Protein AF-A0A0A2HTM5-F1 (afdb_monomer_lite)

Sequence (70 aa):
MVYSCRNCGASGEDSSKLCNPTNEVLNHKFCGASLEKICDSKLVDMTFVCTTCGSFSADSNTLCSPSRVD

Radius of gyration: 11.45 Å; chains: 1; bounding box: 30×24×25 Å

Foldseek 3Di:
DWWAAQAARDIDPDQVVHLHTDPDDLPWARQHHALVSDDPVCSVLFQWAAPVRGHTYNDQRNHPHIDGDD

pLDDT: mean 76.31, std 7.66, range [55.84, 88.88]

Secondary structure (DSSP, 8-state):
--EEETTT--EES-GGGSSSEE-S---S------GGGS-HHHHTT--EEETTT--EESSGGGSSSEEE--

Structure (mmCIF, N/CA/C/O backbone):
data_AF-A0A0A2HTM5-F1
#
_entry.id   AF-A0A0A2HTM5-F1
#
loop_
_atom_site.group_PDB
_atom_site.id
_atom_site.type_symbol
_atom_site.label_atom_id
_atom_site.label_alt_id
_atom_site.label_comp_id
_atom_site.label_asym_id
_atom_site.label_entity_id
_atom_site.label_seq_id
_atom_site.pdbx_PDB_ins_code
_atom_site.Cartn_x
_atom_site.Cartn_y
_atom_site.Cartn_z
_atom_site.occupancy
_atom_site.B_iso_or_equiv
_atom_site.auth_seq_id
_atom_site.auth_comp_id
_atom_site.auth_asym_id
_atom_site.auth_atom_id
_atom_site.pdbx_PDB_model_num
ATOM 1 N N . MET A 1 1 ? 18.247 8.171 -5.963 1.00 63.47 1 MET A N 1
ATOM 2 C CA . MET A 1 1 ? 17.341 8.891 -5.037 1.00 63.47 1 MET A CA 1
ATOM 3 C C . MET A 1 1 ? 16.101 8.025 -4.929 1.00 63.47 1 MET A C 1
ATOM 5 O O . MET A 1 1 ? 15.620 7.615 -5.973 1.00 63.47 1 MET A O 1
ATOM 9 N N . VAL A 1 2 ? 15.656 7.642 -3.731 1.00 78.31 2 VAL A N 1
ATOM 10 C CA . VAL A 1 2 ? 14.508 6.728 -3.602 1.00 78.31 2 V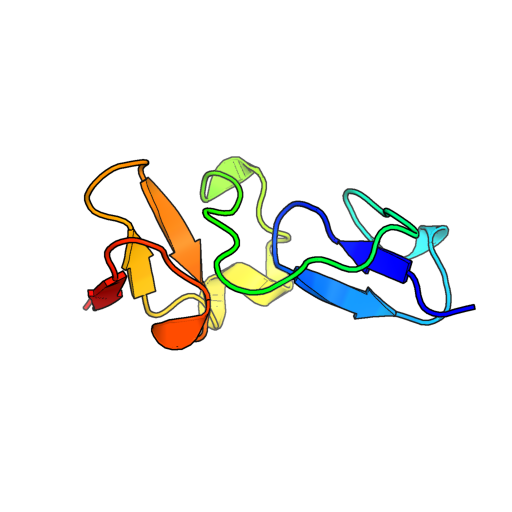AL A CA 1
ATOM 11 C C . VAL A 1 2 ? 13.232 7.561 -3.586 1.00 78.31 2 VAL A C 1
ATOM 13 O O . VAL A 1 2 ? 13.043 8.388 -2.698 1.00 78.31 2 VAL A O 1
ATOM 16 N N . TYR A 1 3 ? 12.387 7.365 -4.588 1.00 82.00 3 TYR A N 1
ATOM 17 C CA . TYR A 1 3 ? 11.051 7.937 -4.665 1.00 82.00 3 TYR A CA 1
ATOM 18 C C . TYR A 1 3 ? 10.048 6.951 -4.080 1.00 82.00 3 TYR A C 1
ATOM 20 O O . TYR A 1 3 ? 10.217 5.742 -4.201 1.00 82.00 3 TYR A O 1
ATOM 28 N N . SER A 1 4 ? 8.991 7.462 -3.466 1.00 79.94 4 SER A N 1
ATOM 29 C CA . SER A 1 4 ? 7.886 6.661 -2.946 1.00 79.94 4 SER A CA 1
ATOM 30 C C . SER A 1 4 ? 6.596 7.038 -3.660 1.00 79.94 4 SER A C 1
ATOM 32 O O . SER A 1 4 ? 6.354 8.208 -3.942 1.00 79.94 4 SER A O 1
ATOM 34 N N . CYS A 1 5 ? 5.744 6.067 -3.966 1.00 77.50 5 CYS A N 1
ATOM 35 C CA . CYS A 1 5 ? 4.432 6.334 -4.526 1.00 77.50 5 CYS A CA 1
ATOM 36 C C . CYS A 1 5 ? 3.501 6.818 -3.414 1.00 77.50 5 CYS A C 1
ATOM 38 O O . CYS A 1 5 ? 3.170 6.066 -2.500 1.00 77.50 5 CYS A O 1
ATOM 40 N N . ARG A 1 6 ? 3.003 8.045 -3.533 1.00 75.12 6 ARG A N 1
ATOM 41 C CA . ARG A 1 6 ? 2.028 8.650 -2.620 1.00 75.12 6 ARG A CA 1
ATOM 42 C C . ARG A 1 6 ? 0.648 8.001 -2.672 1.00 75.12 6 ARG A C 1
ATOM 44 O O . ARG A 1 6 ? -0.239 8.464 -1.983 1.00 75.12 6 ARG A O 1
ATOM 51 N N . ASN A 1 7 ? 0.426 6.974 -3.486 1.00 73.81 7 ASN A N 1
ATOM 52 C CA . ASN A 1 7 ? -0.861 6.280 -3.520 1.00 73.81 7 ASN A CA 1
ATOM 53 C C . ASN A 1 7 ? -0.810 4.928 -2.805 1.00 73.81 7 ASN A C 1
ATOM 55 O O . ASN A 1 7 ? -1.728 4.605 -2.058 1.00 73.81 7 ASN A O 1
ATOM 59 N N . CYS A 1 8 ? 0.264 4.165 -3.018 1.00 70.69 8 CYS A N 1
ATOM 60 C CA . CYS A 1 8 ? 0.404 2.787 -2.538 1.00 70.69 8 CYS A CA 1
ATOM 61 C C . CYS A 1 8 ? 1.655 2.547 -1.677 1.00 70.69 8 CYS A C 1
ATOM 63 O O . CYS A 1 8 ? 1.910 1.417 -1.278 1.00 70.69 8 CYS A O 1
ATOM 65 N N . GLY A 1 9 ? 2.467 3.578 -1.427 1.00 72.44 9 GLY A N 1
ATOM 66 C CA . GLY A 1 9 ? 3.695 3.480 -0.633 1.00 72.44 9 GLY A CA 1
ATOM 67 C C . GLY A 1 9 ? 4.854 2.749 -1.318 1.00 72.44 9 GLY A C 1
ATOM 68 O O . GLY A 1 9 ? 5.889 2.557 -0.691 1.00 72.44 9 GLY A O 1
ATOM 69 N N . ALA A 1 10 ? 4.714 2.339 -2.585 1.00 73.81 10 ALA A N 1
ATOM 70 C CA . ALA A 1 10 ? 5.767 1.628 -3.309 1.00 73.81 10 ALA A CA 1
ATOM 71 C C . ALA A 1 10 ? 7.010 2.508 -3.502 1.00 73.81 10 ALA A C 1
ATOM 73 O O . ALA A 1 10 ? 6.909 3.595 -4.069 1.00 73.81 10 ALA A O 1
ATOM 74 N N . SER A 1 11 ? 8.172 2.018 -3.080 1.00 76.19 11 SER A N 1
ATOM 75 C CA . SER A 1 11 ? 9.452 2.705 -3.266 1.00 76.19 11 SER A CA 1
ATOM 76 C C . SER A 1 11 ? 10.125 2.275 -4.569 1.00 76.19 11 SER A C 1
ATOM 78 O O . SER A 1 11 ? 10.119 1.096 -4.918 1.00 76.19 11 SER A O 1
ATOM 80 N N . GLY A 1 12 ? 10.733 3.218 -5.280 1.00 78.69 12 GLY A N 1
ATOM 81 C CA . GLY A 1 12 ? 11.466 2.975 -6.518 1.00 78.69 12 GLY A CA 1
ATOM 82 C C . GLY A 1 12 ? 12.574 4.000 -6.735 1.00 78.69 12 GLY A C 1
ATOM 83 O O . GLY A 1 12 ? 12.551 5.095 -6.182 1.00 78.69 12 GLY A O 1
ATOM 84 N N . GLU A 1 13 ? 13.569 3.644 -7.541 1.00 81.62 13 GLU A N 1
ATOM 85 C CA . GLU A 1 13 ? 14.691 4.537 -7.866 1.00 81.62 13 GLU A CA 1
ATOM 86 C C . GLU A 1 13 ? 14.335 5.545 -8.971 1.00 81.62 13 GLU A C 1
ATOM 88 O O . GLU A 1 13 ? 14.907 6.632 -9.028 1.00 81.62 13 GLU A O 1
ATOM 93 N N . ASP A 1 14 ? 13.342 5.209 -9.801 1.00 81.38 14 ASP A N 1
ATOM 94 C CA . ASP A 1 14 ? 12.835 6.037 -10.893 1.00 81.38 14 ASP A CA 1
ATOM 95 C C . ASP A 1 14 ? 11.445 6.588 -10.556 1.00 81.38 14 ASP A C 1
ATOM 97 O O . ASP A 1 14 ? 10.470 5.836 -10.467 1.00 81.38 14 ASP A O 1
ATOM 101 N N . SER A 1 15 ? 11.315 7.913 -10.455 1.00 80.19 15 SER A N 1
ATOM 102 C CA . SER A 1 15 ? 10.015 8.572 -10.264 1.00 80.19 15 SER A CA 1
ATOM 103 C C . SER A 1 15 ? 9.048 8.307 -11.422 1.00 80.19 15 SER A C 1
ATOM 105 O O . SER A 1 15 ? 7.859 8.109 -11.190 1.00 80.19 15 SER A O 1
ATOM 107 N N . SER A 1 16 ? 9.554 8.220 -12.656 1.00 80.62 16 SER A N 1
ATOM 108 C CA . SER A 1 16 ? 8.763 7.971 -13.871 1.00 80.62 16 SER A CA 1
ATOM 109 C C . SER A 1 16 ? 8.083 6.598 -13.907 1.00 80.62 16 SER A C 1
ATOM 111 O O . SER A 1 16 ? 7.191 6.383 -14.721 1.00 80.62 16 SER A O 1
ATOM 113 N N . LYS A 1 17 ? 8.505 5.658 -13.051 1.00 78.81 17 LYS A N 1
ATOM 114 C CA . LYS A 1 17 ? 7.886 4.328 -12.921 1.00 78.81 17 LYS A CA 1
ATOM 115 C C . LYS A 1 17 ? 6.793 4.280 -11.852 1.00 78.81 17 LYS A C 1
ATOM 117 O O . LYS A 1 17 ? 6.176 3.236 -11.662 1.00 78.81 17 LYS A O 1
ATOM 122 N N . LEU A 1 18 ? 6.564 5.381 -11.140 1.00 77.06 18 LEU A N 1
ATOM 123 C CA . LEU A 1 18 ? 5.570 5.471 -10.078 1.00 77.06 18 LEU A CA 1
ATOM 124 C C . LEU A 1 18 ? 4.364 6.277 -10.565 1.00 77.06 18 LEU A C 1
ATOM 126 O O . LEU A 1 18 ? 4.508 7.318 -11.196 1.00 77.06 18 LEU A O 1
ATOM 130 N N . CYS A 1 19 ? 3.165 5.813 -10.215 1.00 80.00 19 CYS A N 1
ATOM 131 C CA . CYS A 1 19 ? 1.908 6.467 -10.585 1.00 80.00 19 CYS A CA 1
ATOM 132 C C . CYS A 1 19 ? 1.781 7.878 -9.964 1.00 80.00 19 CYS A C 1
ATOM 134 O O . CYS A 1 19 ? 1.187 8.776 -10.553 1.00 80.00 19 CYS A O 1
ATOM 136 N N . ASN A 1 20 ? 2.334 8.075 -8.759 1.00 76.56 20 ASN A N 1
ATOM 137 C CA . ASN A 1 20 ? 2.341 9.355 -8.046 1.00 76.56 20 ASN A CA 1
ATOM 138 C C . ASN A 1 20 ? 3.625 9.483 -7.198 1.00 76.56 20 ASN A C 1
ATOM 140 O O . ASN A 1 20 ? 3.595 9.184 -6.003 1.00 76.56 20 ASN A O 1
ATOM 144 N N . PRO A 1 21 ? 4.780 9.811 -7.804 1.00 81.69 21 PRO A N 1
ATOM 145 C CA . PRO A 1 21 ? 6.060 9.841 -7.106 1.00 81.69 21 PRO A CA 1
ATOM 146 C C . PRO A 1 21 ? 6.156 11.034 -6.15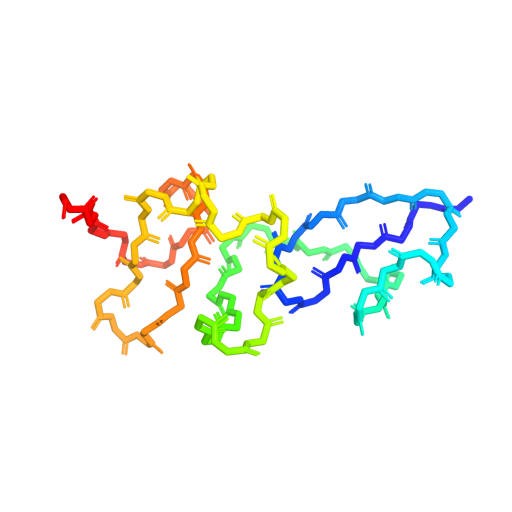2 1.00 81.69 21 PRO A C 1
ATOM 148 O O . PRO A 1 21 ? 5.898 12.174 -6.527 1.00 81.69 21 PRO A O 1
ATOM 151 N N . THR A 1 22 ? 6.629 10.780 -4.938 1.00 81.25 22 THR A N 1
ATOM 152 C CA . THR A 1 22 ? 7.128 11.795 -4.012 1.00 81.25 22 THR A CA 1
ATOM 153 C C . THR A 1 22 ? 8.550 11.445 -3.590 1.00 81.25 22 THR A C 1
ATOM 155 O O . THR A 1 22 ? 8.925 10.276 -3.518 1.00 81.25 22 THR A O 1
ATOM 158 N N . ASN A 1 23 ? 9.362 12.460 -3.325 1.00 81.81 23 ASN A N 1
ATOM 159 C CA . ASN A 1 23 ? 10.663 12.310 -2.673 1.00 81.81 23 ASN A CA 1
ATOM 160 C C . ASN A 1 23 ? 10.566 12.499 -1.148 1.00 81.81 23 ASN A C 1
ATOM 162 O O . ASN A 1 23 ? 11.587 12.494 -0.464 1.00 81.81 23 ASN A O 1
ATOM 166 N N . GLU A 1 24 ? 9.356 12.689 -0.618 1.00 73.25 24 GLU A N 1
ATOM 167 C CA . GLU A 1 24 ? 9.124 12.799 0.814 1.00 73.25 24 GLU A CA 1
ATOM 168 C C . GLU A 1 24 ? 9.200 11.433 1.489 1.00 73.25 24 GLU A C 1
ATOM 170 O O . GLU A 1 24 ? 8.683 10.428 0.993 1.00 73.25 24 GLU A O 1
ATOM 175 N N . VAL A 1 25 ? 9.811 11.418 2.672 1.00 67.94 25 VAL A N 1
ATOM 176 C CA . VAL A 1 25 ? 9.796 10.253 3.551 1.00 67.94 25 VAL A CA 1
ATOM 177 C C . VAL A 1 25 ? 8.371 10.094 4.073 1.00 67.94 25 VAL A C 1
ATOM 179 O O . VAL A 1 25 ? 7.914 10.892 4.894 1.00 67.94 25 VAL A O 1
ATOM 182 N N . LEU A 1 26 ? 7.663 9.071 3.590 1.00 65.88 26 LEU A N 1
ATOM 183 C CA . LEU A 1 26 ? 6.356 8.678 4.113 1.00 65.88 26 LEU A CA 1
ATOM 184 C C . LEU A 1 26 ? 6.553 8.126 5.531 1.00 65.88 26 LEU A C 1
ATOM 186 O O . LEU A 1 26 ? 6.746 6.931 5.739 1.00 65.88 26 LEU A O 1
ATOM 190 N N . ASN A 1 27 ? 6.578 9.024 6.513 1.00 56.25 27 ASN A N 1
ATOM 191 C CA . ASN A 1 27 ? 6.712 8.667 7.916 1.00 56.25 27 ASN A CA 1
ATOM 192 C C . ASN A 1 27 ? 5.435 7.950 8.373 1.00 56.25 27 ASN A C 1
ATOM 194 O O . ASN A 1 27 ? 4.344 8.495 8.240 1.00 56.25 27 ASN A O 1
ATOM 198 N N . HIS A 1 28 ? 5.612 6.720 8.862 1.00 55.84 28 HIS A N 1
ATOM 199 C CA . HIS A 1 28 ? 4.722 5.914 9.702 1.00 55.84 28 HIS A CA 1
ATOM 200 C C . HIS A 1 28 ? 3.238 6.330 9.747 1.00 55.84 28 HIS A C 1
ATOM 202 O O . HIS A 1 28 ? 2.875 7.334 10.353 1.00 55.84 28 HIS A O 1
ATOM 208 N N . LYS A 1 29 ? 2.378 5.441 9.234 1.00 56.72 29 LYS A N 1
ATOM 209 C CA . LYS A 1 29 ? 0.910 5.564 9.119 1.00 56.72 29 LYS A CA 1
ATOM 210 C C . LYS A 1 29 ? 0.470 6.417 7.933 1.00 56.72 29 LYS A C 1
ATOM 212 O O . LYS A 1 29 ? -0.019 7.536 8.056 1.00 56.72 29 LYS A O 1
ATOM 217 N N . PHE A 1 30 ? 0.621 5.821 6.759 1.00 61.41 30 PHE A N 1
ATOM 218 C CA . PHE A 1 30 ? 0.074 6.328 5.521 1.00 61.41 30 PHE A CA 1
ATOM 219 C C . PHE A 1 30 ? -1.364 5.826 5.352 1.00 61.41 30 PHE A C 1
ATOM 221 O O . PHE A 1 30 ? -1.613 4.706 4.909 1.00 61.41 30 PHE A O 1
ATOM 228 N N . CYS A 1 31 ? -2.332 6.671 5.700 1.00 57.84 31 CYS A N 1
ATOM 229 C CA . CYS A 1 31 ? -3.710 6.490 5.267 1.00 57.84 31 CYS A CA 1
ATOM 230 C C . CYS A 1 31 ? -3.749 6.756 3.747 1.00 57.84 31 CYS A C 1
ATOM 232 O O . CYS A 1 31 ? -3.953 7.883 3.305 1.00 57.84 31 CYS A O 1
ATOM 234 N N . GLY A 1 32 ? -3.401 5.725 2.967 1.00 62.84 32 GLY A N 1
ATOM 235 C CA . GLY A 1 32 ? -3.154 5.813 1.532 1.00 62.84 32 GLY A CA 1
ATOM 236 C C . GLY A 1 32 ? -4.330 6.184 0.644 1.00 62.84 32 GLY A C 1
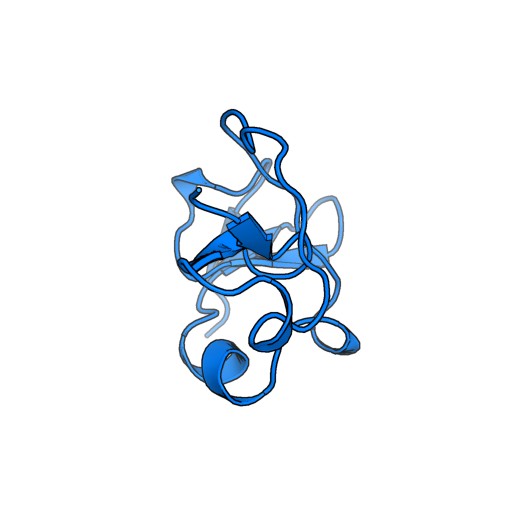ATOM 237 O O . GLY A 1 32 ? -5.378 6.634 1.098 1.00 62.84 32 GLY A O 1
ATOM 238 N N . ALA A 1 33 ? -4.143 6.075 -0.664 1.00 65.06 33 ALA A N 1
ATOM 239 C CA . ALA A 1 33 ? -5.179 6.485 -1.597 1.00 65.06 33 ALA A CA 1
ATOM 240 C C . ALA A 1 33 ? -6.306 5.434 -1.689 1.00 65.06 33 ALA A C 1
ATOM 242 O O . ALA A 1 33 ? -6.135 4.279 -1.295 1.00 65.06 33 ALA A O 1
ATOM 243 N N . SER A 1 34 ? -7.473 5.84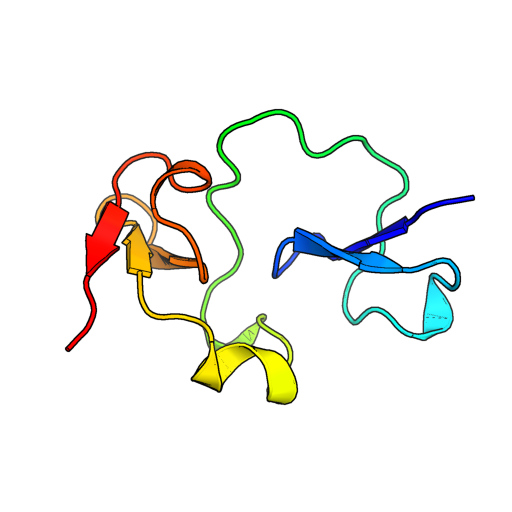2 -2.194 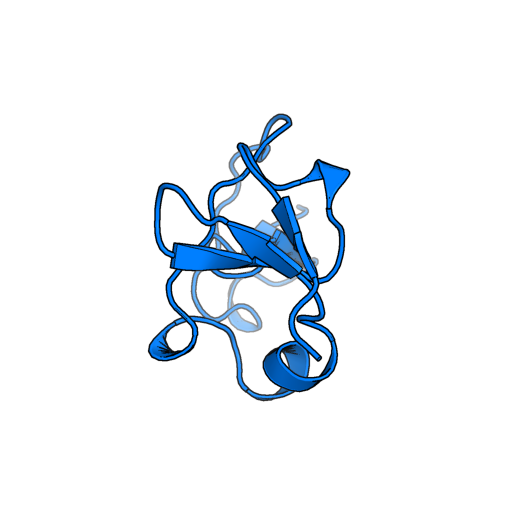1.00 68.81 34 SER A N 1
ATOM 244 C CA . SER A 1 34 ? -8.587 4.945 -2.537 1.00 68.81 34 SER A CA 1
ATOM 245 C C . SER A 1 34 ? -8.127 3.849 -3.513 1.00 68.81 34 SER A C 1
ATOM 247 O O . SER A 1 34 ? -7.177 4.087 -4.261 1.00 68.81 34 SER A O 1
ATOM 249 N N . LEU A 1 35 ? -8.822 2.701 -3.580 1.00 70.06 35 LEU A N 1
ATOM 250 C CA . LEU A 1 35 ? -8.519 1.610 -4.535 1.00 70.06 35 LEU A CA 1
ATOM 251 C C . LEU A 1 35 ? -8.262 2.125 -5.960 1.00 70.06 35 LEU A C 1
ATOM 253 O O . LEU A 1 35 ? -7.265 1.766 -6.567 1.00 70.06 35 LEU A O 1
ATOM 257 N N . GLU A 1 36 ? -9.085 3.052 -6.451 1.00 72.88 36 GLU A N 1
ATOM 258 C CA . GLU A 1 36 ? -8.975 3.631 -7.803 1.00 72.88 36 GLU A CA 1
ATOM 259 C C . GLU A 1 36 ? -7.652 4.365 -8.083 1.00 72.88 36 GLU A C 1
ATOM 261 O O . GLU A 1 36 ? -7.309 4.642 -9.228 1.00 72.88 36 GLU A O 1
ATOM 266 N N . LYS A 1 37 ? -6.918 4.739 -7.034 1.00 74.94 37 LYS A N 1
ATOM 267 C CA . LYS A 1 37 ? -5.642 5.453 -7.131 1.00 74.94 37 LYS A CA 1
ATOM 268 C C . LYS A 1 37 ? -4.443 4.543 -6.890 1.00 74.94 37 LYS A C 1
ATOM 270 O O . LYS A 1 37 ? -3.307 4.968 -7.123 1.00 74.94 37 LYS A O 1
ATOM 275 N N . ILE A 1 38 ? -4.663 3.327 -6.401 1.00 77.19 38 ILE A N 1
ATOM 276 C CA . ILE A 1 38 ? -3.609 2.331 -6.228 1.00 77.19 38 ILE A CA 1
ATOM 277 C C . ILE A 1 38 ? -3.283 1.752 -7.603 1.00 77.19 38 ILE A C 1
ATOM 279 O O . ILE A 1 38 ? -4.175 1.461 -8.389 1.00 77.19 38 ILE A O 1
ATOM 283 N N . CYS A 1 39 ? -1.991 1.615 -7.909 1.00 76.75 39 CYS A N 1
ATOM 284 C CA . CYS A 1 39 ? -1.565 1.033 -9.179 1.00 76.75 39 CYS A CA 1
ATOM 285 C C . CYS A 1 39 ? -2.120 -0.404 -9.287 1.00 76.75 39 CYS A C 1
ATOM 287 O O . CYS A 1 39 ? -1.961 -1.175 -8.341 1.00 76.75 39 CYS A O 1
ATOM 289 N N . ASP A 1 40 ? -2.721 -0.781 -10.420 1.00 76.56 40 ASP A N 1
ATOM 290 C CA . ASP A 1 40 ? -3.436 -2.061 -10.581 1.00 76.56 40 ASP A CA 1
ATOM 291 C C . ASP A 1 40 ? -2.629 -3.290 -10.153 1.00 76.56 40 ASP A C 1
ATOM 293 O O . ASP A 1 40 ? -3.123 -4.173 -9.456 1.00 76.56 40 ASP A O 1
ATOM 297 N N . SER A 1 41 ? -1.341 -3.312 -10.497 1.00 78.75 41 SER A N 1
ATOM 298 C CA . SER A 1 41 ? -0.418 -4.394 -10.137 1.00 78.75 41 SER A CA 1
ATOM 299 C C . SER A 1 41 ? -0.222 -4.574 -8.631 1.00 78.75 41 SER A C 1
ATOM 301 O O . SER A 1 41 ? 0.265 -5.613 -8.198 1.00 78.75 41 SER A O 1
ATOM 303 N N . LYS A 1 42 ? -0.573 -3.563 -7.836 1.00 75.31 42 LYS A N 1
ATOM 304 C CA . LYS A 1 42 ? -0.478 -3.560 -6.378 1.00 75.31 42 LYS A CA 1
ATOM 305 C C . LYS A 1 42 ? -1.820 -3.818 -5.706 1.00 75.31 42 LYS A C 1
ATOM 307 O O . LYS A 1 42 ? -1.804 -4.152 -4.530 1.00 75.31 42 LYS A O 1
ATOM 312 N N . LEU A 1 43 ? -2.946 -3.716 -6.419 1.00 77.81 43 LEU A N 1
ATOM 313 C CA . LEU A 1 43 ? -4.282 -3.968 -5.862 1.00 77.81 43 LEU A CA 1
ATOM 314 C C . LEU A 1 43 ? -4.412 -5.378 -5.285 1.00 77.81 43 LEU A C 1
ATOM 316 O O . LEU A 1 43 ? -4.987 -5.543 -4.216 1.00 77.81 43 LEU A O 1
ATOM 320 N N . VAL A 1 44 ? -3.817 -6.372 -5.948 1.00 80.81 44 VAL A N 1
ATOM 321 C CA . VAL A 1 44 ? -3.823 -7.772 -5.492 1.00 80.81 44 VAL A CA 1
ATOM 322 C C . VAL A 1 44 ? -3.109 -7.975 -4.151 1.00 80.81 44 VAL A C 1
ATOM 324 O O . VAL A 1 44 ? -3.455 -8.880 -3.400 1.00 80.81 44 VAL A O 1
ATOM 327 N N . ASP A 1 45 ? -2.140 -7.114 -3.828 1.00 81.19 45 ASP A N 1
ATOM 328 C CA . ASP A 1 45 ? -1.399 -7.172 -2.568 1.00 81.19 45 ASP A CA 1
ATOM 329 C C . ASP A 1 45 ? -2.160 -6.466 -1.421 1.00 81.19 45 ASP A C 1
ATOM 331 O O . ASP A 1 45 ? -1.800 -6.625 -0.254 1.00 81.19 45 ASP A O 1
ATOM 335 N N . MET A 1 46 ? -3.199 -5.671 -1.721 1.00 82.00 46 MET A N 1
ATOM 336 C CA . MET A 1 46 ? -3.915 -4.833 -0.749 1.00 82.00 46 MET A CA 1
ATOM 337 C C . MET A 1 46 ? -4.925 -5.632 0.082 1.00 82.00 46 MET A C 1
ATOM 339 O O . MET A 1 46 ? -6.127 -5.617 -0.173 1.00 82.00 46 MET A O 1
ATOM 343 N N . THR A 1 47 ? -4.434 -6.307 1.116 1.00 86.44 47 THR A N 1
ATOM 344 C CA . THR A 1 47 ? -5.248 -7.154 2.007 1.00 86.44 47 THR A CA 1
ATOM 345 C C . THR A 1 47 ? -5.830 -6.421 3.219 1.00 86.44 47 THR A C 1
ATOM 347 O O . THR A 1 47 ? -6.584 -7.010 3.997 1.00 86.44 47 THR A O 1
ATOM 350 N N . PHE A 1 48 ? -5.524 -5.131 3.391 1.00 85.75 48 PHE A N 1
ATOM 351 C CA . PHE A 1 48 ? -6.044 -4.308 4.480 1.00 85.75 48 PHE A CA 1
ATOM 352 C C . PHE A 1 48 ? -6.659 -3.003 3.972 1.00 85.75 48 PHE A C 1
ATOM 354 O O . PHE A 1 48 ? -6.137 -2.362 3.063 1.00 85.75 48 PHE A O 1
ATOM 361 N N . VAL A 1 49 ? -7.739 -2.572 4.619 1.00 85.00 49 VAL A N 1
ATOM 362 C CA . VAL A 1 49 ? -8.432 -1.300 4.402 1.00 85.00 49 VAL A CA 1
ATOM 363 C C . VAL A 1 49 ? -8.523 -0.516 5.709 1.00 85.00 49 VAL A C 1
ATOM 365 O O . VAL A 1 49 ? -8.746 -1.079 6.776 1.00 85.00 49 VAL A O 1
ATOM 368 N N . CYS A 1 50 ? -8.351 0.800 5.654 1.00 84.50 50 CYS A N 1
ATOM 369 C CA . CYS A 1 50 ? -8.553 1.679 6.789 1.00 84.50 50 CYS A CA 1
ATOM 370 C C . CYS A 1 50 ? -10.042 1.981 6.918 1.00 84.50 50 CYS A C 1
ATOM 372 O O . CYS A 1 50 ? -10.616 2.629 6.044 1.00 84.50 50 CYS A O 1
ATOM 374 N N . THR A 1 51 ? -10.668 1.566 8.012 1.00 83.50 51 THR A N 1
ATOM 375 C CA . THR A 1 51 ? -12.115 1.756 8.216 1.00 83.50 51 THR A CA 1
ATOM 376 C C . THR A 1 51 ? -12.508 3.219 8.426 1.00 83.50 51 THR A C 1
ATOM 378 O O . THR A 1 51 ? -13.659 3.581 8.208 1.00 83.50 51 THR A O 1
ATOM 381 N N . THR A 1 52 ? -11.553 4.074 8.801 1.00 80.81 52 THR A N 1
ATOM 382 C CA . THR A 1 52 ? -11.787 5.501 9.067 1.00 80.81 52 THR A CA 1
ATOM 383 C C . THR A 1 52 ? -11.753 6.360 7.801 1.00 80.81 52 THR A C 1
ATOM 385 O O . THR A 1 52 ? -12.519 7.311 7.685 1.00 80.81 52 THR A O 1
ATOM 388 N N . CYS A 1 53 ? -10.859 6.062 6.855 1.00 77.00 53 CYS A N 1
ATOM 389 C CA . CYS A 1 53 ? -10.636 6.900 5.667 1.00 77.00 53 CYS A CA 1
ATOM 390 C C . CYS A 1 53 ? -10.758 6.155 4.329 1.00 77.00 53 CYS A C 1
ATOM 392 O O . CYS A 1 53 ? -10.673 6.789 3.282 1.00 77.00 53 CYS A O 1
ATOM 394 N N . GLY A 1 54 ? -10.955 4.832 4.340 1.00 75.62 54 GLY A N 1
ATOM 395 C CA . GLY A 1 54 ? -11.152 4.015 3.136 1.00 75.62 54 GLY A CA 1
ATOM 396 C C . GLY A 1 54 ? -9.875 3.683 2.357 1.00 75.62 54 GLY A C 1
ATOM 397 O O . GLY A 1 54 ? -9.951 3.189 1.236 1.00 75.62 54 GLY A O 1
ATOM 398 N N . SER A 1 55 ? -8.702 3.968 2.920 1.00 80.56 55 SER A N 1
ATOM 399 C CA . SER A 1 55 ? -7.402 3.717 2.289 1.00 80.56 55 SER A CA 1
ATOM 400 C C . SER A 1 55 ? -7.009 2.250 2.329 1.00 80.56 55 SER A C 1
ATOM 402 O O . SER A 1 55 ? -7.185 1.616 3.362 1.00 80.56 55 SER A O 1
ATOM 404 N N . PHE A 1 56 ? -6.379 1.734 1.279 1.00 80.88 56 PHE A N 1
ATOM 405 C CA . PHE A 1 56 ? -5.938 0.340 1.234 1.00 80.88 56 PHE A CA 1
ATOM 406 C C . PHE A 1 56 ?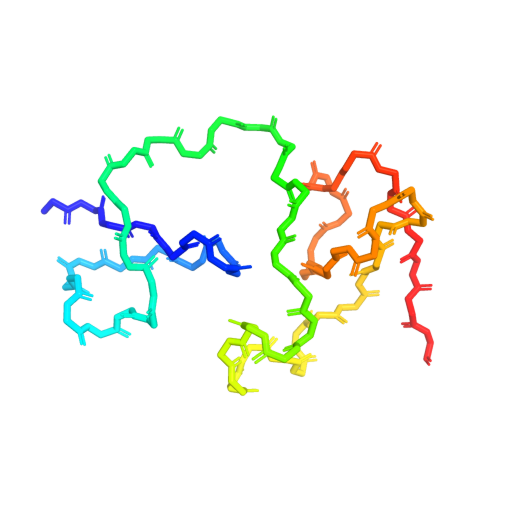 -4.420 0.212 1.410 1.00 80.88 56 PHE A C 1
ATOM 408 O O . PHE A 1 56 ? -3.663 1.119 1.057 1.00 80.88 56 PHE A O 1
ATOM 415 N N . SER A 1 57 ? -3.980 -0.902 1.993 1.00 78.75 57 SER A N 1
ATOM 416 C CA . SER A 1 57 ? -2.570 -1.254 2.156 1.00 78.75 57 SER A CA 1
ATOM 417 C C . SER A 1 57 ? -2.354 -2.767 2.132 1.00 78.75 57 SER A C 1
ATOM 419 O O . SER A 1 57 ? -3.241 -3.547 2.478 1.00 78.75 57 SER A O 1
ATOM 421 N N . ALA A 1 58 ? -1.139 -3.173 1.766 1.00 78.94 58 ALA A N 1
ATOM 422 C CA . ALA A 1 58 ? -0.665 -4.543 1.914 1.00 78.94 58 ALA A CA 1
ATOM 423 C C . ALA A 1 58 ? -0.297 -4.896 3.365 1.00 78.94 58 ALA A C 1
ATOM 425 O O . ALA A 1 58 ? -0.265 -6.072 3.715 1.00 78.94 58 ALA A O 1
ATOM 426 N N . ASP A 1 59 ? -0.045 -3.896 4.216 1.00 79.00 59 ASP A N 1
ATOM 427 C CA . ASP A 1 59 ? 0.346 -4.096 5.612 1.00 79.00 59 ASP A CA 1
ATOM 428 C C . ASP A 1 59 ? -0.528 -3.262 6.556 1.00 79.00 59 ASP A C 1
ATOM 430 O O . ASP A 1 59 ? -0.776 -2.074 6.332 1.00 79.00 59 ASP A O 1
ATOM 434 N N . SER A 1 60 ? -0.994 -3.874 7.645 1.00 83.62 60 SER A N 1
ATOM 435 C CA . SER A 1 60 ? -1.848 -3.200 8.623 1.00 83.62 60 SER A CA 1
ATOM 436 C C . SER A 1 60 ? -1.126 -2.081 9.379 1.00 83.62 60 SER A C 1
ATOM 438 O O . SER A 1 60 ? -1.764 -1.107 9.775 1.00 83.62 60 SER A O 1
ATOM 440 N N . ASN A 1 61 ? 0.195 -2.176 9.575 1.00 78.81 61 ASN A N 1
ATOM 441 C CA . ASN A 1 61 ? 0.966 -1.197 10.352 1.00 78.81 61 ASN A CA 1
ATOM 442 C C . ASN A 1 61 ? 1.109 0.146 9.639 1.00 78.81 61 ASN A C 1
ATOM 444 O O . ASN A 1 61 ? 1.407 1.163 10.271 1.00 78.81 61 ASN A O 1
ATOM 448 N N . THR A 1 62 ? 0.902 0.167 8.324 1.00 73.69 62 THR A N 1
ATOM 449 C CA . THR A 1 62 ? 0.939 1.408 7.557 1.00 73.69 62 THR A CA 1
ATOM 450 C C . THR A 1 62 ? -0.394 2.142 7.595 1.00 73.69 62 THR A C 1
ATOM 452 O O . THR A 1 62 ? -0.439 3.275 7.138 1.00 73.69 62 THR A O 1
ATOM 455 N N . LEU A 1 63 ? -1.466 1.551 8.133 1.00 77.00 63 LEU A N 1
ATOM 456 C CA . LEU A 1 63 ? -2.780 2.182 8.219 1.00 77.00 63 LEU A CA 1
ATOM 457 C C . LEU A 1 63 ? -3.052 2.730 9.620 1.00 77.00 63 LEU A C 1
ATOM 459 O O . LEU A 1 63 ? -2.590 2.215 10.637 1.00 77.00 63 LEU A O 1
ATOM 463 N N . CYS A 1 64 ? -3.848 3.795 9.669 1.00 79.62 64 CYS A N 1
ATOM 464 C CA . CYS A 1 64 ? -4.239 4.433 10.920 1.00 79.62 64 CYS A CA 1
ATOM 465 C C . CYS A 1 64 ? -5.247 3.564 11.709 1.00 79.62 64 CYS A C 1
ATOM 467 O O . CYS A 1 64 ? -5.154 3.472 12.933 1.00 79.62 64 CYS A O 1
ATOM 469 N N . SER A 1 65 ? -6.178 2.902 11.004 1.00 83.75 65 SER A N 1
ATOM 470 C CA . SER A 1 65 ? -7.189 1.985 11.562 1.00 83.75 65 SER A CA 1
ATOM 471 C C . SER A 1 65 ? -7.426 0.788 10.624 1.00 83.75 65 SER A C 1
ATOM 473 O O . SER A 1 65 ? -8.420 0.775 9.899 1.00 83.75 65 SER A O 1
ATOM 475 N N . PRO A 1 66 ? -6.500 -0.186 10.570 1.00 86.19 66 PRO A N 1
ATOM 476 C CA . PRO A 1 66 ? -6.572 -1.309 9.635 1.00 86.19 66 PRO A CA 1
ATOM 477 C C . PRO A 1 66 ? -7.709 -2.287 9.960 1.00 86.19 66 PRO A C 1
ATOM 479 O O . PRO A 1 66 ? -7.898 -2.681 11.107 1.00 86.19 66 PRO A O 1
ATOM 482 N N . SER A 1 67 ? -8.385 -2.758 8.918 1.00 88.88 67 SER A N 1
ATOM 483 C CA . SER A 1 67 ? -9.225 -3.953 8.899 1.00 88.88 67 SER A CA 1
ATOM 484 C C . SER A 1 67 ? -8.795 -4.821 7.729 1.00 88.88 67 SER A C 1
ATOM 486 O O . SER A 1 67 ? -8.491 -4.305 6.657 1.00 88.88 67 SER A O 1
ATOM 488 N N . ARG A 1 68 ? -8.768 -6.138 7.914 1.00 88.62 68 ARG A N 1
ATOM 489 C CA . ARG A 1 68 ? -8.547 -7.060 6.800 1.00 88.62 68 ARG A CA 1
ATOM 490 C C . ARG A 1 68 ? -9.757 -7.025 5.861 1.00 88.62 68 ARG A C 1
ATOM 492 O O . ARG A 1 68 ? -10.891 -6.937 6.333 1.00 88.62 68 ARG A O 1
ATOM 499 N N . VAL A 1 69 ? -9.491 -7.054 4.561 1.00 81.62 69 VAL A N 1
ATOM 500 C CA . VAL A 1 69 ? -10.488 -7.279 3.507 1.00 81.62 69 VAL A CA 1
ATOM 501 C C . VAL A 1 69 ? -10.355 -8.747 3.104 1.00 81.62 69 VAL A C 1
ATOM 503 O O . VAL A 1 69 ? -9.240 -9.187 2.825 1.00 81.62 69 VAL A O 1
ATOM 506 N N . ASP A 1 70 ? -11.453 -9.496 3.197 1.00 64.38 70 ASP A N 1
ATOM 507 C CA . ASP A 1 70 ? -11.536 -10.927 2.856 1.00 64.38 70 ASP A CA 1
ATOM 508 C C . ASP A 1 70 ? -11.965 -11.106 1.392 1.00 64.38 70 ASP A C 1
ATOM 510 O O . ASP A 1 70 ? -12.840 -10.321 0.946 1.00 64.38 70 ASP A O 1
#